Protein AF-A0A6A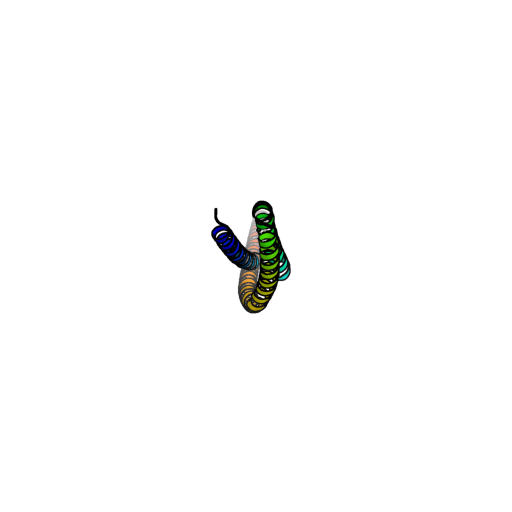8DJH6-F1 (afdb_monomer_lite)

pLDDT: mean 78.19, std 6.89, range [59.5, 88.38]

Organism: NCBI:txid930132

Structure (mmCIF, N/CA/C/O backbone):
data_AF-A0A6A8DJH6-F1
#
_entry.id   AF-A0A6A8DJH6-F1
#
loop_
_atom_site.group_PDB
_atom_site.id
_atom_site.type_symbol
_atom_site.label_atom_id
_atom_site.label_alt_id
_atom_site.label_comp_id
_atom_site.label_asym_id
_atom_site.label_entity_id
_atom_site.label_seq_id
_atom_site.pdbx_PDB_ins_code
_atom_site.Cartn_x
_atom_site.Cartn_y
_atom_site.Cartn_z
_atom_site.occupancy
_atom_site.B_iso_or_equiv
_atom_site.auth_seq_id
_atom_site.auth_comp_id
_atom_site.auth_asym_id
_atom_site.auth_atom_id
_atom_site.pdbx_PDB_model_num
ATOM 1 N N . MET A 1 1 ? 24.752 -2.997 -16.849 1.00 62.78 1 MET A N 1
ATOM 2 C CA . MET A 1 1 ? 23.532 -3.752 -16.497 1.00 62.78 1 MET A CA 1
ATOM 3 C C . MET A 1 1 ? 22.733 -3.896 -17.773 1.00 62.78 1 MET A C 1
ATOM 5 O O . MET A 1 1 ? 22.496 -2.869 -18.398 1.00 62.78 1 MET A O 1
ATOM 9 N N . SER A 1 2 ? 22.452 -5.117 -18.224 1.00 79.75 2 SER A N 1
ATOM 10 C CA . SER A 1 2 ? 21.720 -5.322 -19.476 1.00 79.75 2 SER A CA 1
ATOM 11 C C . SER A 1 2 ? 20.236 -4.976 -19.300 1.00 79.75 2 SER A C 1
ATOM 13 O O . SER A 1 2 ? 19.724 -4.982 -18.175 1.00 79.75 2 SER A O 1
ATOM 15 N N . ALA A 1 3 ? 19.563 -4.627 -20.398 1.00 75.25 3 ALA A N 1
ATOM 16 C CA . ALA A 1 3 ? 18.172 -4.180 -20.377 1.00 75.25 3 ALA A CA 1
ATOM 17 C C . ALA A 1 3 ? 17.227 -5.247 -19.795 1.00 75.25 3 ALA A C 1
ATOM 19 O O . ALA A 1 3 ? 16.283 -4.898 -19.088 1.00 75.25 3 ALA A O 1
ATOM 20 N N . GLU A 1 4 ? 17.517 -6.539 -19.998 1.00 80.38 4 GLU A N 1
ATOM 21 C CA . GLU A 1 4 ? 16.683 -7.623 -19.464 1.00 80.38 4 GLU A CA 1
ATOM 22 C C . GLU A 1 4 ? 16.682 -7.630 -17.931 1.00 80.38 4 GLU A C 1
ATOM 24 O O . GLU A 1 4 ? 15.636 -7.786 -17.302 1.00 80.38 4 GLU A O 1
ATOM 29 N N . VAL A 1 5 ? 17.845 -7.399 -17.312 1.00 83.19 5 VAL A N 1
ATOM 30 C CA . VAL A 1 5 ? 17.977 -7.403 -15.847 1.00 83.19 5 VAL A CA 1
ATOM 31 C C . VAL A 1 5 ? 17.204 -6.238 -15.229 1.00 83.19 5 VAL A C 1
ATOM 33 O O . VAL A 1 5 ? 16.580 -6.397 -14.181 1.00 83.19 5 VAL A O 1
ATOM 36 N N . ALA A 1 6 ? 17.197 -5.074 -15.879 1.00 78.69 6 ALA A N 1
ATOM 37 C CA . ALA A 1 6 ? 16.440 -3.926 -15.396 1.00 78.69 6 ALA A CA 1
ATOM 38 C C . ALA A 1 6 ? 14.925 -4.150 -15.467 1.00 78.69 6 ALA A C 1
ATOM 40 O O . ALA A 1 6 ? 14.225 -3.805 -14.516 1.00 78.69 6 ALA A O 1
ATOM 41 N N . ILE A 1 7 ? 14.427 -4.775 -16.541 1.00 78.44 7 ILE A N 1
ATOM 42 C CA . ILE A 1 7 ? 13.007 -5.138 -16.680 1.00 78.44 7 ILE A CA 1
ATOM 43 C C . ILE A 1 7 ? 12.591 -6.092 -15.556 1.00 78.44 7 ILE A C 1
ATOM 45 O O . ILE A 1 7 ? 11.569 -5.879 -14.906 1.00 78.44 7 ILE A O 1
ATOM 49 N N . VAL A 1 8 ? 13.398 -7.119 -15.278 1.00 85.62 8 VAL A N 1
ATOM 50 C CA . VAL A 1 8 ? 13.100 -8.087 -14.211 1.00 85.62 8 VAL A CA 1
ATOM 51 C C . VAL A 1 8 ? 13.037 -7.406 -12.843 1.00 85.62 8 VAL A C 1
ATOM 53 O O . VAL A 1 8 ? 12.099 -7.641 -12.082 1.00 85.62 8 VAL A O 1
ATOM 56 N N . ILE A 1 9 ? 13.993 -6.527 -12.533 1.00 83.19 9 ILE A N 1
ATOM 57 C CA . ILE A 1 9 ? 13.994 -5.783 -11.265 1.00 83.19 9 ILE A CA 1
ATOM 58 C C . ILE A 1 9 ? 12.792 -4.847 -11.172 1.00 83.19 9 ILE A C 1
ATOM 60 O O . ILE A 1 9 ? 12.174 -4.761 -10.113 1.00 83.19 9 ILE A O 1
ATOM 64 N N . PHE A 1 10 ? 12.430 -4.184 -12.270 1.00 78.81 10 PHE A N 1
ATOM 65 C CA . PHE A 1 10 ? 11.253 -3.324 -12.329 1.00 78.81 10 PHE A CA 1
ATOM 66 C C . PHE A 1 10 ? 9.967 -4.101 -12.017 1.00 78.81 10 PHE A C 1
ATOM 68 O O . PHE A 1 10 ? 9.181 -3.679 -11.169 1.00 78.81 10 PHE A O 1
ATOM 75 N N . ILE A 1 11 ? 9.789 -5.279 -12.620 1.00 78.75 11 ILE A N 1
ATOM 76 C CA . ILE A 1 11 ? 8.632 -6.148 -12.361 1.00 78.75 11 ILE A CA 1
ATOM 77 C C . ILE A 1 11 ? 8.609 -6.614 -10.902 1.00 78.75 11 ILE A C 1
ATOM 79 O O . ILE A 1 11 ? 7.571 -6.532 -10.245 1.00 78.75 11 ILE A O 1
ATOM 83 N N . LEU A 1 12 ? 9.747 -7.070 -10.368 1.00 83.69 12 LEU A N 1
ATOM 84 C CA . LEU A 1 12 ? 9.845 -7.505 -8.972 1.00 83.69 12 LEU A CA 1
ATOM 85 C C . LEU A 1 12 ? 9.507 -6.375 -7.998 1.00 83.69 12 LEU A C 1
ATOM 87 O O . LEU A 1 12 ? 8.797 -6.600 -7.019 1.00 83.69 12 LEU A O 1
ATOM 91 N N . PHE A 1 13 ? 9.973 -5.160 -8.281 1.00 81.06 13 PHE A N 1
ATOM 92 C CA . PHE A 1 13 ? 9.680 -3.990 -7.464 1.00 81.06 13 PHE A CA 1
ATOM 93 C C . PHE A 1 13 ? 8.186 -3.640 -7.483 1.00 81.06 13 PHE A C 1
ATOM 95 O O . PHE A 1 13 ? 7.610 -3.373 -6.431 1.00 81.06 13 PHE A O 1
ATOM 102 N N . MET A 1 14 ? 7.535 -3.724 -8.649 1.00 75.62 14 MET A N 1
ATOM 103 C CA . MET A 1 14 ? 6.089 -3.507 -8.787 1.00 75.62 14 MET A CA 1
ATOM 104 C C . MET A 1 14 ? 5.267 -4.544 -8.010 1.00 75.62 14 MET A C 1
ATOM 106 O O . MET A 1 14 ? 4.316 -4.189 -7.315 1.00 75.62 14 MET A O 1
ATOM 110 N N . ILE A 1 15 ? 5.656 -5.821 -8.072 1.00 79.94 15 ILE A N 1
ATOM 111 C CA . ILE A 1 15 ? 5.009 -6.885 -7.291 1.00 79.94 15 ILE A CA 1
ATOM 112 C C . ILE A 1 15 ? 5.196 -6.627 -5.790 1.00 79.94 15 ILE A C 1
ATOM 114 O O . ILE A 1 15 ? 4.246 -6.729 -5.016 1.00 79.94 15 ILE A O 1
ATOM 118 N N . PHE A 1 16 ? 6.408 -6.261 -5.369 1.00 80.31 16 PHE A N 1
ATOM 119 C CA . PHE A 1 16 ? 6.705 -5.989 -3.966 1.00 80.31 16 PHE A CA 1
ATOM 120 C C . PHE A 1 16 ? 5.914 -4.790 -3.426 1.00 80.31 16 PHE A C 1
ATOM 122 O O . PHE A 1 16 ? 5.366 -4.866 -2.327 1.00 80.31 16 PHE A O 1
ATOM 129 N N . ALA A 1 17 ? 5.786 -3.718 -4.213 1.00 75.06 17 ALA A N 1
ATOM 130 C CA . ALA A 1 17 ? 4.955 -2.562 -3.882 1.00 75.06 17 ALA A CA 1
ATOM 131 C C . ALA A 1 17 ? 3.494 -2.963 -3.622 1.00 75.06 17 ALA A C 1
ATOM 133 O O . ALA A 1 17 ? 2.918 -2.588 -2.599 1.00 75.06 17 ALA A O 1
ATOM 134 N N . PHE A 1 18 ? 2.919 -3.812 -4.479 1.00 74.31 18 PHE A N 1
ATOM 135 C CA . PHE A 1 18 ? 1.559 -4.316 -4.281 1.00 74.31 18 PHE A CA 1
ATOM 136 C C . PHE A 1 18 ? 1.402 -5.056 -2.945 1.00 74.31 18 PHE A C 1
ATOM 138 O O . PHE A 1 18 ? 0.477 -4.770 -2.182 1.00 74.31 18 PHE A O 1
ATOM 145 N N . PHE A 1 19 ? 2.328 -5.965 -2.617 1.00 78.25 19 PHE A N 1
ATOM 146 C CA . PHE A 1 19 ? 2.287 -6.689 -1.343 1.00 78.25 19 PHE A CA 1
ATOM 147 C C . PHE A 1 19 ? 2.409 -5.753 -0.139 1.00 78.25 19 PHE A C 1
ATOM 149 O O . PHE A 1 19 ? 1.648 -5.893 0.819 1.00 78.25 19 PHE A O 1
ATOM 156 N N . VAL A 1 20 ? 3.331 -4.788 -0.179 1.00 77.94 20 VAL A N 1
ATOM 157 C CA . VAL A 1 20 ? 3.515 -3.815 0.908 1.00 77.94 20 VAL A CA 1
ATOM 158 C C . VAL A 1 20 ? 2.252 -2.983 1.116 1.00 77.94 20 VAL A C 1
ATOM 160 O O . VAL A 1 20 ? 1.804 -2.838 2.255 1.00 77.94 20 VAL A O 1
ATOM 163 N N . SER A 1 21 ? 1.644 -2.488 0.036 1.00 74.62 21 SER A N 1
ATOM 164 C CA . SER A 1 21 ? 0.398 -1.724 0.109 1.00 74.62 21 SER A CA 1
ATOM 165 C C . SER A 1 21 ? -0.756 -2.563 0.672 1.00 74.62 21 SER A C 1
ATOM 167 O O . SER A 1 21 ? -1.458 -2.127 1.586 1.00 74.62 21 SER A O 1
ATOM 169 N N . TYR A 1 22 ? -0.893 -3.813 0.220 1.00 74.31 22 TYR A N 1
ATOM 170 C CA . TYR A 1 22 ? -1.918 -4.735 0.710 1.00 74.31 22 TYR A CA 1
ATOM 171 C C . TYR A 1 22 ? -1.781 -5.037 2.211 1.00 74.31 22 TYR A C 1
ATOM 173 O O . TYR A 1 22 ? -2.748 -4.911 2.967 1.00 74.31 22 TYR A O 1
ATOM 181 N N . PHE A 1 23 ? -0.577 -5.390 2.672 1.00 75.44 23 PHE A N 1
ATOM 182 C CA . PHE A 1 23 ? -0.333 -5.656 4.093 1.00 75.44 23 PHE A CA 1
ATOM 183 C C . PHE A 1 23 ? -0.516 -4.404 4.956 1.00 75.44 23 PHE A C 1
ATOM 185 O O . PHE A 1 23 ? -1.066 -4.495 6.055 1.00 75.44 23 PHE A O 1
ATOM 192 N N . SER A 1 24 ? -0.101 -3.236 4.460 1.00 72.62 24 SER A N 1
ATOM 193 C CA . SER A 1 24 ? -0.307 -1.959 5.147 1.00 72.62 24 SER A CA 1
ATOM 194 C C . SER A 1 24 ? -1.798 -1.655 5.327 1.00 72.62 24 SER A C 1
ATOM 196 O O . SER A 1 24 ? -2.226 -1.314 6.432 1.00 72.62 24 SER A O 1
ATOM 198 N N . ALA A 1 25 ? -2.607 -1.880 4.287 1.00 68.69 25 ALA A N 1
ATOM 199 C CA . ALA A 1 25 ? -4.054 -1.696 4.330 1.00 68.69 25 ALA A CA 1
ATOM 200 C C . ALA A 1 25 ? -4.724 -2.602 5.373 1.00 68.69 25 ALA A C 1
ATOM 202 O O . ALA A 1 25 ? -5.510 -2.129 6.196 1.00 68.69 25 ALA A O 1
ATOM 203 N N . LEU A 1 26 ? -4.379 -3.895 5.378 1.00 68.94 26 LEU A N 1
ATOM 204 C CA . LEU A 1 26 ? -4.902 -4.856 6.351 1.00 68.94 26 LEU A CA 1
ATOM 205 C C . LEU A 1 26 ? -4.539 -4.471 7.787 1.00 68.94 26 LEU A C 1
ATOM 207 O O . LEU A 1 26 ? -5.404 -4.475 8.663 1.00 68.94 26 LEU A O 1
ATOM 211 N N . TYR A 1 27 ? -3.279 -4.095 8.020 1.00 74.88 27 TYR A N 1
ATOM 212 C CA . TYR A 1 27 ? -2.816 -3.686 9.342 1.00 74.88 27 TYR A CA 1
ATOM 213 C C . TYR A 1 27 ? -3.552 -2.431 9.836 1.00 74.88 27 TYR A C 1
ATOM 215 O O . TYR A 1 27 ? -4.030 -2.396 10.968 1.00 74.88 27 TYR A O 1
ATOM 223 N N . MET A 1 28 ? -3.724 -1.411 8.987 1.00 68.06 28 MET A N 1
ATOM 224 C CA . MET A 1 28 ? -4.443 -0.189 9.370 1.00 68.06 28 MET A CA 1
ATOM 225 C C . MET A 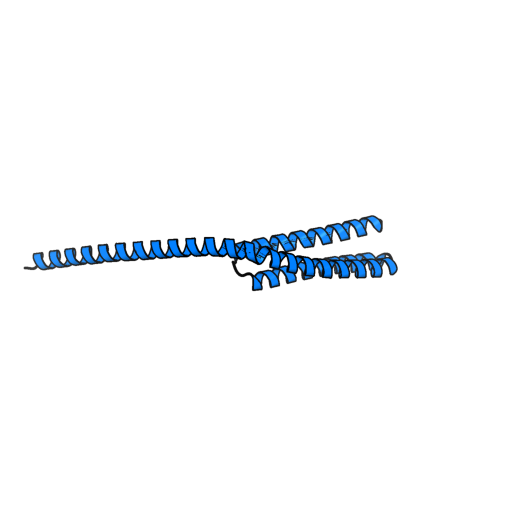1 28 ? -5.932 -0.438 9.637 1.00 68.06 28 MET A C 1
ATOM 227 O O . MET A 1 28 ? -6.500 0.176 10.544 1.00 68.06 28 MET A O 1
ATOM 231 N N . ILE A 1 29 ? -6.566 -1.346 8.888 1.00 67.56 29 ILE A N 1
ATOM 232 C CA . ILE A 1 29 ? -7.958 -1.753 9.118 1.00 67.56 29 ILE A CA 1
ATOM 233 C C . ILE A 1 29 ? -8.124 -2.430 10.478 1.00 67.56 29 ILE A C 1
ATOM 235 O O . ILE A 1 29 ? -9.085 -2.112 11.182 1.00 67.56 29 ILE A O 1
ATOM 239 N N . ASP A 1 30 ? -7.191 -3.301 10.862 1.00 68.38 30 ASP A N 1
ATOM 240 C CA . ASP A 1 30 ? -7.234 -3.993 12.153 1.00 68.38 30 ASP A CA 1
ATOM 241 C C . ASP A 1 30 ? -7.009 -3.028 13.330 1.00 68.38 30 ASP A C 1
ATOM 243 O O . ASP A 1 30 ? -7.711 -3.095 14.338 1.00 68.38 30 ASP A O 1
ATOM 247 N N . VAL A 1 31 ? -6.093 -2.060 13.181 1.00 69.12 31 VAL A N 1
ATOM 248 C CA . VAL A 1 31 ? -5.769 -1.102 14.253 1.00 69.12 31 VAL A CA 1
ATOM 249 C C . VAL A 1 31 ? -6.805 0.020 14.393 1.00 69.12 31 VAL A C 1
ATOM 251 O O . VAL A 1 31 ? -7.193 0.350 15.513 1.00 69.12 31 VAL A O 1
ATOM 254 N N . MET A 1 32 ? -7.249 0.642 13.293 1.00 70.12 32 MET A N 1
ATOM 255 C CA . MET A 1 32 ? -8.122 1.827 13.366 1.00 70.12 32 MET A CA 1
ATOM 256 C C . MET A 1 32 ? -9.617 1.503 13.310 1.00 70.12 32 MET A C 1
ATOM 258 O O . MET A 1 32 ? -10.427 2.330 13.726 1.00 70.12 32 MET A O 1
ATOM 262 N N . GLY A 1 33 ? -10.017 0.345 12.774 1.00 64.69 33 GLY A N 1
ATOM 263 C CA . GLY A 1 33 ? -11.432 -0.029 12.651 1.00 64.69 33 GLY A CA 1
ATOM 264 C C . GLY A 1 33 ? -12.263 0.879 11.727 1.00 64.69 33 GLY A C 1
ATOM 265 O O . GLY A 1 33 ? -13.490 0.804 11.731 1.00 64.69 33 GLY A O 1
ATOM 266 N N . LEU A 1 34 ? -11.635 1.742 10.922 1.00 67.94 34 LEU A N 1
ATOM 267 C CA . LEU A 1 34 ? -12.316 2.641 9.987 1.00 67.94 34 LEU A CA 1
ATOM 268 C C . LEU A 1 34 ? -12.025 2.220 8.545 1.00 67.94 34 LEU A C 1
ATOM 270 O 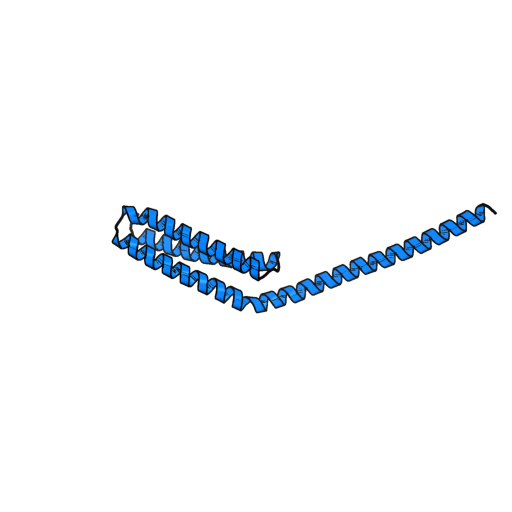O . LEU A 1 34 ? -10.960 2.488 8.007 1.00 67.94 34 LEU A O 1
ATOM 274 N N . PHE A 1 35 ? -12.985 1.550 7.908 1.00 68.12 35 PHE A N 1
ATOM 275 C CA . PHE A 1 35 ? -12.788 0.946 6.586 1.00 68.12 35 PHE A CA 1
ATOM 276 C C . PHE A 1 35 ? -12.544 1.984 5.474 1.00 68.12 35 PHE A C 1
ATOM 278 O O . PHE A 1 35 ? -11.565 1.875 4.749 1.00 68.12 35 PHE A O 1
ATOM 285 N N . GLU A 1 36 ? -13.388 3.013 5.359 1.00 69.81 36 GLU A N 1
ATOM 286 C CA . GLU A 1 36 ? -13.300 4.018 4.282 1.00 69.81 36 GLU A CA 1
ATOM 287 C C . GLU A 1 36 ? -11.999 4.839 4.265 1.00 69.81 36 GLU A C 1
ATOM 289 O O . GLU A 1 36 ? -11.338 4.856 3.225 1.00 69.81 36 GLU A O 1
ATOM 294 N N . PRO A 1 37 ? -11.572 5.490 5.368 1.00 75.62 37 PRO A N 1
ATOM 295 C CA . PRO A 1 37 ? -10.332 6.265 5.350 1.00 75.62 37 PRO A CA 1
ATOM 296 C C . PRO A 1 37 ? -9.100 5.375 5.156 1.00 75.62 37 PRO A C 1
ATOM 298 O O . PRO A 1 37 ? -8.131 5.806 4.541 1.00 75.62 37 PRO A O 1
ATOM 301 N N . ASN A 1 38 ? -9.144 4.116 5.599 1.00 73.75 38 ASN A N 1
ATOM 302 C CA . ASN A 1 38 ? -8.040 3.183 5.394 1.00 73.75 38 ASN A CA 1
ATOM 303 C C . ASN A 1 38 ? -7.943 2.684 3.949 1.00 73.75 38 ASN A C 1
ATOM 305 O O . ASN A 1 38 ? -6.833 2.528 3.449 1.00 73.75 38 ASN A O 1
ATOM 309 N N . VAL A 1 39 ? -9.072 2.484 3.258 1.00 75.38 39 VAL A N 1
ATOM 310 C CA . VAL A 1 39 ? -9.074 2.205 1.811 1.00 75.38 39 VAL A CA 1
ATOM 311 C C . VAL A 1 39 ? -8.454 3.382 1.061 1.00 75.38 39 VAL A C 1
ATOM 313 O O . VAL A 1 39 ? -7.581 3.171 0.229 1.00 75.38 39 VAL A O 1
ATOM 316 N N . PHE A 1 40 ? -8.826 4.617 1.411 1.00 78.62 40 PHE A N 1
ATOM 317 C CA . PHE A 1 40 ? -8.238 5.812 0.802 1.00 78.62 40 PHE A CA 1
ATOM 318 C C . PHE A 1 40 ? -6.717 5.881 1.005 1.00 78.62 40 PHE A C 1
ATOM 320 O O . PHE A 1 40 ? -5.976 6.100 0.048 1.00 78.62 40 PHE A O 1
ATOM 327 N N . VAL A 1 41 ? -6.232 5.639 2.227 1.00 80.19 41 VAL A N 1
ATOM 328 C CA . VAL A 1 41 ? -4.789 5.631 2.519 1.00 80.19 41 VAL A CA 1
ATOM 329 C C . VAL A 1 41 ? -4.068 4.502 1.776 1.00 80.19 41 VAL A C 1
ATOM 331 O O . VAL A 1 41 ? -3.008 4.742 1.205 1.00 80.19 41 VAL A O 1
ATOM 334 N N . ALA A 1 42 ? -4.641 3.299 1.722 1.00 78.50 42 ALA A N 1
ATOM 335 C CA . ALA A 1 42 ? -4.072 2.172 0.984 1.00 78.50 42 ALA A CA 1
ATOM 336 C C . ALA A 1 42 ? -3.936 2.469 -0.517 1.00 78.50 42 ALA A C 1
ATOM 338 O O . ALA A 1 42 ? -2.883 2.233 -1.112 1.00 78.50 42 ALA A O 1
ATOM 339 N N . THR A 1 43 ? -4.972 3.058 -1.116 1.00 82.19 43 THR A N 1
ATOM 340 C CA . THR A 1 43 ? -4.944 3.508 -2.510 1.00 82.19 43 THR A CA 1
ATOM 341 C C . THR A 1 43 ? -3.862 4.567 -2.728 1.00 82.19 43 THR A C 1
ATOM 343 O O . THR A 1 43 ? -3.088 4.459 -3.676 1.00 82.19 43 THR A O 1
ATOM 346 N N . MET A 1 44 ? -3.732 5.543 -1.822 1.00 84.44 44 MET A N 1
ATOM 347 C CA . MET A 1 44 ? -2.677 6.564 -1.892 1.00 84.44 44 MET A CA 1
ATOM 348 C C . MET A 1 44 ? -1.268 5.973 -1.782 1.00 84.44 44 MET A C 1
ATOM 350 O O . MET A 1 44 ? -0.382 6.383 -2.528 1.00 84.44 44 MET A O 1
ATOM 354 N N . ILE A 1 45 ? -1.050 4.990 -0.903 1.00 82.94 45 ILE A N 1
ATOM 355 C CA . ILE A 1 45 ? 0.241 4.296 -0.782 1.00 82.94 45 ILE A CA 1
ATOM 356 C C . ILE A 1 45 ? 0.554 3.524 -2.069 1.00 82.94 45 ILE A C 1
ATOM 358 O O . ILE A 1 45 ? 1.671 3.623 -2.577 1.00 82.94 45 ILE A O 1
ATOM 362 N N . ASN A 1 46 ? -0.429 2.808 -2.626 1.00 82.81 46 ASN A N 1
ATOM 363 C CA . ASN A 1 46 ? -0.264 2.066 -3.876 1.00 82.81 46 ASN A CA 1
ATOM 364 C C . ASN A 1 46 ? 0.084 2.996 -5.048 1.00 82.81 46 ASN A C 1
ATOM 366 O O . ASN A 1 46 ? 1.026 2.732 -5.792 1.00 82.81 46 ASN A O 1
ATOM 370 N N . LEU A 1 47 ? -0.635 4.116 -5.175 1.00 84.75 47 LEU A N 1
ATOM 371 C CA . LEU A 1 47 ? -0.381 5.132 -6.196 1.00 84.75 47 LEU A CA 1
ATOM 372 C C . LEU A 1 47 ? 0.998 5.765 -6.034 1.00 84.75 47 LEU A C 1
ATOM 374 O O . LEU A 1 47 ? 1.729 5.906 -7.013 1.00 84.75 47 LEU A O 1
ATOM 378 N N . LEU A 1 48 ? 1.385 6.118 -4.807 1.00 85.75 48 LEU A N 1
ATOM 379 C CA . LEU A 1 48 ? 2.691 6.709 -4.532 1.00 85.75 48 LEU A CA 1
ATOM 380 C C . LEU A 1 48 ? 3.825 5.742 -4.890 1.00 85.75 48 LEU A C 1
ATOM 382 O O . LEU A 1 48 ? 4.795 6.145 -5.530 1.00 85.75 48 LEU A O 1
ATOM 386 N N . GLN A 1 49 ? 3.709 4.464 -4.522 1.00 82.25 49 GLN A N 1
ATOM 387 C CA . GLN A 1 49 ? 4.714 3.455 -4.864 1.00 82.25 49 GLN A CA 1
ATOM 388 C C . GLN A 1 49 ? 4.751 3.153 -6.366 1.00 82.25 49 GLN A C 1
ATOM 390 O O . GLN A 1 49 ? 5.830 3.096 -6.951 1.00 82.25 49 GLN A O 1
ATOM 395 N N . GLY A 1 50 ? 3.590 3.013 -7.009 1.00 83.06 50 GLY A N 1
ATOM 396 C CA . GLY A 1 50 ? 3.504 2.773 -8.448 1.00 83.06 50 GLY A CA 1
ATOM 397 C C . GLY A 1 50 ? 4.085 3.931 -9.262 1.00 83.06 50 GLY A C 1
ATOM 398 O O . GLY A 1 50 ? 4.886 3.720 -10.169 1.00 83.06 50 GLY A O 1
ATOM 399 N N . THR A 1 51 ? 3.756 5.172 -8.899 1.00 85.44 51 THR A N 1
ATOM 400 C CA . THR A 1 51 ? 4.295 6.366 -9.572 1.00 85.44 51 THR A CA 1
ATOM 401 C C . THR A 1 51 ? 5.795 6.531 -9.349 1.00 85.44 51 THR A C 1
ATOM 403 O O . THR A 1 51 ? 6.510 6.854 -10.295 1.00 85.44 51 THR A O 1
ATOM 406 N N . SER A 1 52 ? 6.309 6.251 -8.147 1.00 85.44 52 SER A N 1
ATOM 407 C CA . SER A 1 52 ? 7.756 6.295 -7.894 1.00 85.44 52 SER A CA 1
ATOM 408 C C . SER A 1 52 ? 8.519 5.182 -8.623 1.00 85.44 52 SER A C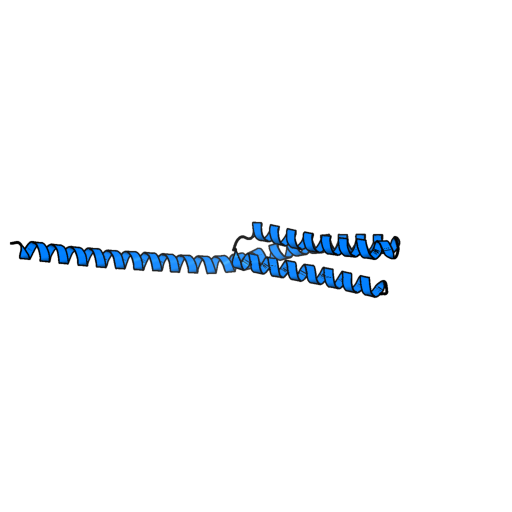 1
ATOM 410 O O . SER A 1 52 ? 9.600 5.446 -9.147 1.00 85.44 52 SER A O 1
ATOM 412 N N . ALA A 1 53 ? 7.945 3.985 -8.771 1.00 83.00 53 ALA A N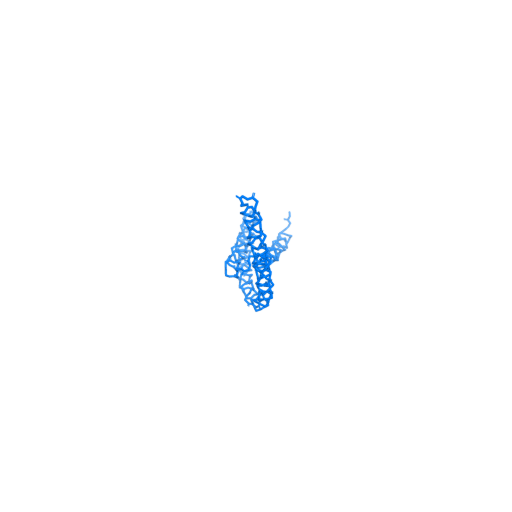 1
ATOM 413 C CA . ALA A 1 53 ? 8.515 2.926 -9.608 1.00 83.00 53 ALA A CA 1
ATOM 414 C C . ALA A 1 53 ? 8.592 3.340 -11.089 1.00 83.00 53 ALA A C 1
ATOM 416 O O . ALA A 1 53 ? 9.643 3.200 -11.717 1.00 83.00 53 ALA A O 1
ATOM 417 N N . ILE A 1 54 ? 7.511 3.914 -11.633 1.00 86.00 54 ILE A N 1
ATOM 418 C CA . ILE A 1 54 ? 7.477 4.446 -13.004 1.00 86.00 54 ILE A CA 1
ATOM 419 C C . ILE A 1 54 ? 8.499 5.579 -13.172 1.00 86.00 54 ILE A C 1
ATOM 421 O O . ILE A 1 54 ? 9.192 5.639 -14.183 1.00 86.00 54 ILE A O 1
ATOM 425 N N . PHE A 1 55 ? 8.648 6.450 -12.173 1.00 85.94 55 PHE A N 1
ATOM 426 C CA . PHE A 1 55 ? 9.619 7.542 -12.211 1.00 85.94 55 PHE A CA 1
ATOM 427 C C . PHE A 1 55 ? 11.072 7.040 -12.212 1.00 85.94 55 PHE A C 1
ATOM 429 O O . PHE A 1 55 ? 11.905 7.538 -12.968 1.00 85.94 55 PHE A O 1
ATOM 436 N N . ILE A 1 56 ? 11.387 6.010 -11.423 1.00 85.62 56 ILE A N 1
ATOM 437 C CA . ILE A 1 56 ? 12.709 5.365 -11.446 1.00 85.62 56 ILE A CA 1
ATOM 438 C C . ILE A 1 56 ? 12.964 4.720 -12.815 1.00 85.62 56 ILE A C 1
ATOM 440 O O . ILE A 1 56 ? 14.051 4.874 -13.377 1.00 85.62 56 ILE A O 1
ATOM 444 N N . TRP A 1 57 ? 11.958 4.049 -13.385 1.00 83.25 57 TRP A N 1
ATOM 445 C CA . TRP A 1 57 ? 12.044 3.473 -14.727 1.00 83.25 57 TRP A CA 1
ATOM 446 C C . TRP A 1 57 ? 12.275 4.536 -15.807 1.00 83.25 57 TRP A C 1
ATOM 448 O O . TRP A 1 57 ? 13.113 4.354 -16.693 1.00 83.25 57 TRP A O 1
ATOM 458 N N . PHE A 1 58 ? 11.579 5.670 -15.712 1.00 85.38 58 PHE A N 1
ATOM 459 C CA . PHE A 1 58 ? 11.741 6.823 -16.596 1.00 85.38 58 PHE A CA 1
ATOM 460 C C . PHE A 1 58 ? 13.199 7.309 -16.605 1.00 85.38 58 PHE A C 1
ATOM 462 O O . PHE A 1 58 ? 13.806 7.451 -17.666 1.00 85.38 58 PHE A O 1
ATOM 469 N N . LEU A 1 59 ? 13.799 7.495 -15.422 1.00 85.31 59 LEU A N 1
ATOM 470 C CA . LEU A 1 59 ? 15.191 7.947 -15.286 1.00 85.31 59 LEU A CA 1
ATOM 471 C C . LEU A 1 59 ? 16.214 6.942 -15.836 1.00 85.31 59 LEU A C 1
ATOM 473 O O . LEU A 1 59 ? 17.300 7.339 -16.266 1.00 85.31 59 LEU A O 1
ATOM 477 N N . TYR A 1 60 ? 15.891 5.650 -15.800 1.00 82.94 60 TYR A N 1
ATOM 478 C CA . TYR A 1 60 ? 16.748 4.588 -16.318 1.00 82.94 60 TYR A CA 1
ATOM 479 C C . TYR A 1 60 ? 16.657 4.468 -17.846 1.00 82.94 60 TYR A C 1
ATOM 481 O O . TYR A 1 60 ? 17.676 4.462 -18.537 1.00 82.94 60 TYR A O 1
ATOM 489 N N . SER A 1 61 ? 15.438 4.407 -18.378 1.00 83.75 61 SER A N 1
ATOM 490 C CA . SER A 1 61 ? 15.175 4.129 -19.795 1.00 83.75 61 SER A CA 1
ATOM 491 C C . SER A 1 61 ? 15.557 5.283 -20.726 1.00 83.75 61 SER A C 1
ATOM 493 O O . SER A 1 61 ? 16.029 5.016 -21.832 1.00 83.75 61 SER A O 1
ATOM 495 N N . ILE A 1 62 ? 15.493 6.540 -20.258 1.00 83.81 62 ILE A N 1
ATOM 496 C CA . ILE A 1 62 ? 15.906 7.725 -21.037 1.00 83.81 62 ILE A CA 1
ATOM 497 C C . ILE A 1 62 ? 17.371 7.663 -21.504 1.00 83.81 62 ILE A C 1
ATOM 499 O O . ILE A 1 62 ? 17.740 8.296 -22.486 1.00 83.81 62 ILE A O 1
ATOM 503 N N . LYS A 1 63 ? 18.219 6.895 -20.805 1.00 79.44 63 LYS A N 1
ATOM 504 C CA . LYS A 1 63 ? 19.647 6.743 -21.123 1.00 79.44 63 LYS A CA 1
ATOM 505 C C . LYS A 1 63 ? 19.952 5.570 -22.055 1.00 79.44 63 LYS A C 1
ATOM 507 O O . LYS A 1 63 ? 21.109 5.407 -22.432 1.00 79.44 63 LYS A O 1
ATOM 512 N N . ILE A 1 64 ? 18.965 4.729 -22.367 1.00 82.94 64 ILE A N 1
ATOM 513 C CA . ILE A 1 64 ? 19.176 3.469 -23.093 1.00 82.94 64 ILE A CA 1
ATOM 514 C C . ILE A 1 64 ? 18.558 3.533 -24.481 1.00 82.94 64 ILE A C 1
ATOM 516 O O . ILE A 1 64 ? 19.277 3.408 -25.467 1.00 82.94 64 ILE A O 1
ATOM 520 N N . SER A 1 65 ? 17.238 3.700 -24.570 1.00 83.75 65 SER A N 1
ATOM 521 C CA . SER A 1 65 ? 16.552 3.867 -25.853 1.00 83.75 65 SER A CA 1
ATOM 522 C C . SER A 1 65 ? 15.125 4.369 -25.662 1.00 83.75 65 SER A C 1
ATOM 524 O O . SER A 1 65 ? 14.469 4.056 -24.666 1.00 83.75 65 SER A O 1
ATOM 526 N N . GLU A 1 66 ? 14.630 5.098 -26.659 1.00 83.06 66 GLU A N 1
ATOM 527 C CA . GLU A 1 66 ? 13.259 5.617 -26.690 1.00 83.06 66 GLU A CA 1
ATOM 528 C C . GLU A 1 66 ? 12.213 4.494 -26.747 1.00 83.06 66 GLU A C 1
ATOM 530 O O . GLU A 1 66 ? 11.158 4.595 -26.130 1.00 83.06 66 GLU A O 1
ATOM 535 N N . THR A 1 67 ? 12.505 3.379 -27.421 1.00 83.38 67 THR A N 1
ATOM 536 C CA . THR A 1 67 ? 11.568 2.248 -27.512 1.00 83.38 67 THR A CA 1
ATOM 537 C C . THR A 1 67 ? 11.358 1.581 -26.150 1.00 83.38 67 THR A C 1
ATOM 539 O O . THR A 1 67 ? 10.218 1.392 -25.730 1.00 83.38 67 THR A O 1
ATOM 542 N N . LEU A 1 68 ? 12.439 1.319 -25.398 1.00 79.62 68 LEU A N 1
ATOM 543 C CA . LEU A 1 68 ? 12.348 0.753 -24.040 1.00 79.62 68 LEU A CA 1
ATOM 544 C C . LEU A 1 68 ? 11.606 1.681 -23.070 1.00 79.62 68 LEU A C 1
ATOM 546 O O . LEU A 1 68 ? 10.985 1.229 -22.104 1.00 79.62 68 LEU A O 1
ATOM 550 N N . PHE A 1 69 ? 11.720 2.986 -23.306 1.00 84.00 69 PHE A N 1
ATOM 551 C CA . PHE A 1 69 ? 11.035 4.004 -22.534 1.00 84.00 69 PHE A CA 1
ATOM 552 C C . PHE A 1 69 ? 9.516 3.893 -22.702 1.00 84.00 69 PHE A C 1
ATOM 554 O O . PHE A 1 69 ? 8.810 3.755 -21.702 1.00 84.00 69 PHE A O 1
ATOM 561 N N . PHE A 1 70 ? 9.018 3.885 -23.943 1.00 85.81 70 PHE A N 1
ATOM 562 C CA . PHE A 1 70 ? 7.580 3.795 -24.209 1.00 85.81 70 PHE A CA 1
ATOM 563 C C . PHE A 1 70 ? 6.984 2.459 -23.760 1.00 85.81 70 PHE A C 1
ATOM 565 O O . PHE A 1 70 ? 5.938 2.457 -23.108 1.00 85.81 70 PHE A O 1
ATOM 572 N N . ASP A 1 71 ? 7.666 1.345 -24.036 1.00 84.25 71 ASP A N 1
ATOM 573 C CA . ASP A 1 71 ? 7.179 0.015 -23.658 1.00 84.25 71 ASP A CA 1
ATOM 574 C C . ASP A 1 71 ? 7.072 -0.136 -22.140 1.00 84.25 71 ASP A C 1
ATOM 576 O O . ASP A 1 71 ? 6.037 -0.558 -21.618 1.00 84.25 71 ASP A O 1
ATOM 580 N N . GLY A 1 72 ? 8.110 0.262 -21.400 1.00 81.12 72 GLY A N 1
ATOM 581 C CA . GLY A 1 72 ? 8.075 0.167 -19.944 1.00 81.12 72 GLY A CA 1
ATOM 582 C C . GLY A 1 72 ? 7.130 1.181 -19.292 1.00 81.12 72 GLY A C 1
ATOM 583 O O . GLY A 1 72 ? 6.536 0.869 -18.260 1.00 81.12 72 GLY A O 1
ATOM 584 N N . LEU A 1 73 ? 6.907 2.349 -19.908 1.00 86.25 73 LEU A N 1
ATOM 585 C CA . LEU A 1 73 ? 5.897 3.306 -19.450 1.00 86.25 73 LEU A CA 1
ATOM 586 C C . LEU A 1 73 ? 4.483 2.730 -19.608 1.00 86.25 73 LEU A C 1
ATOM 588 O O . LEU A 1 73 ? 3.710 2.741 -18.651 1.00 86.25 73 LEU A O 1
ATOM 592 N N . LEU A 1 74 ? 4.157 2.189 -20.786 1.00 87.12 74 LEU A N 1
ATOM 593 C CA . LEU A 1 74 ? 2.855 1.580 -21.061 1.00 87.12 74 LEU A CA 1
ATOM 594 C C . LEU A 1 74 ? 2.602 0.375 -20.147 1.00 87.12 74 LEU A C 1
ATOM 596 O O . LEU A 1 74 ? 1.517 0.235 -19.575 1.00 87.12 74 LEU A O 1
ATOM 600 N N . PHE A 1 75 ? 3.618 -0.469 -19.965 1.00 84.31 75 PHE A N 1
ATOM 601 C CA . PHE A 1 75 ? 3.546 -1.632 -19.090 1.00 84.31 75 PHE A CA 1
ATOM 602 C C . PHE A 1 75 ? 3.383 -1.231 -17.618 1.00 84.31 75 PHE A C 1
ATOM 604 O O . PHE A 1 75 ? 2.511 -1.758 -16.925 1.00 84.31 75 PHE A O 1
ATOM 611 N N . GLY A 1 76 ? 4.158 -0.248 -17.151 1.00 83.50 76 GLY A N 1
ATOM 612 C CA . GLY A 1 76 ? 4.066 0.290 -15.795 1.00 83.50 76 GLY A CA 1
ATOM 613 C C . GLY A 1 76 ? 2.705 0.915 -15.496 1.00 83.50 76 GLY A C 1
ATOM 614 O O . GLY A 1 76 ? 2.125 0.642 -14.447 1.00 83.50 76 GLY A O 1
ATOM 615 N N . LEU A 1 77 ? 2.156 1.691 -16.436 1.00 86.31 77 LEU A N 1
ATOM 616 C CA . LEU A 1 77 ? 0.839 2.317 -16.296 1.00 86.31 77 LEU A CA 1
ATOM 617 C C . LEU A 1 77 ? -0.279 1.268 -16.247 1.00 86.31 77 LEU A C 1
ATOM 619 O O . LEU A 1 77 ? -1.173 1.347 -15.407 1.00 86.31 77 LEU A O 1
ATOM 623 N N . THR A 1 78 ? -0.198 0.252 -17.110 1.00 86.56 78 THR A N 1
ATOM 624 C CA . THR A 1 78 ? -1.166 -0.853 -17.139 1.00 86.56 78 THR A CA 1
ATOM 625 C C . THR A 1 78 ? -1.136 -1.626 -15.822 1.00 86.56 78 THR A C 1
ATOM 627 O O . THR A 1 78 ? -2.183 -1.857 -15.220 1.00 86.56 78 THR A O 1
ATOM 630 N N . LEU A 1 79 ? 0.056 -1.963 -15.320 1.00 83.38 79 LEU A N 1
ATOM 631 C CA . LEU A 1 79 ? 0.222 -2.619 -14.021 1.00 83.38 79 LEU A CA 1
ATOM 632 C C . LEU A 1 79 ? -0.305 -1.773 -12.865 1.00 83.38 79 LEU A C 1
ATOM 634 O O . LEU A 1 79 ? -0.907 -2.328 -11.951 1.00 83.38 79 LEU A O 1
ATOM 638 N N . LEU A 1 80 ? -0.102 -0.456 -12.899 1.00 85.06 80 LEU A N 1
ATOM 639 C CA . LEU A 1 80 ? -0.607 0.448 -11.870 1.00 85.06 80 LEU A CA 1
ATOM 640 C C . LEU A 1 80 ? -2.139 0.408 -11.818 1.00 85.06 80 LEU A C 1
ATOM 642 O O . LEU A 1 80 ? -2.705 0.202 -10.748 1.00 85.06 80 LEU A O 1
ATOM 646 N N . ILE A 1 81 ? -2.803 0.515 -12.973 1.00 86.44 81 ILE A N 1
ATOM 647 C CA . ILE A 1 81 ? -4.269 0.463 -13.068 1.00 86.44 81 ILE A CA 1
ATOM 648 C C . ILE A 1 81 ? -4.795 -0.895 -12.588 1.00 86.44 81 ILE A C 1
ATOM 650 O O . ILE A 1 81 ? -5.712 -0.957 -11.769 1.00 86.44 81 ILE A O 1
ATOM 654 N N . VAL A 1 82 ? -4.200 -1.994 -13.061 1.00 88.38 82 VAL A N 1
ATOM 655 C CA . VAL A 1 82 ? -4.591 -3.356 -12.660 1.00 88.38 82 VAL A CA 1
ATOM 656 C C . VAL A 1 82 ? -4.381 -3.571 -11.160 1.00 88.38 82 VAL A C 1
ATOM 658 O O . VAL A 1 82 ? -5.239 -4.160 -10.500 1.00 88.38 82 VAL A O 1
ATOM 661 N N . SER A 1 83 ? -3.271 -3.073 -10.613 1.00 82.25 83 SER A N 1
ATOM 662 C CA . SER A 1 83 ? -2.940 -3.122 -9.188 1.00 82.25 83 SER A CA 1
ATOM 663 C C . SER A 1 83 ? -3.975 -2.373 -8.352 1.00 82.25 83 SER A C 1
ATOM 665 O O . SER A 1 83 ? -4.498 -2.919 -7.384 1.00 82.25 83 SER A O 1
ATOM 667 N N . GLU A 1 84 ? -4.339 -1.158 -8.755 1.00 82.56 84 GLU A N 1
ATOM 668 C CA . GLU A 1 84 ? -5.301 -0.331 -8.030 1.00 82.56 84 GLU A CA 1
ATOM 669 C C . GLU A 1 84 ? -6.713 -0.927 -8.051 1.00 82.56 84 GLU A C 1
ATOM 671 O O . GLU A 1 84 ? -7.347 -1.045 -7.001 1.00 82.56 84 GLU A O 1
ATOM 676 N N . ILE A 1 85 ? -7.169 -1.413 -9.211 1.00 87.69 85 ILE A N 1
ATOM 677 C CA . ILE A 1 85 ? -8.445 -2.135 -9.327 1.00 87.69 85 ILE A CA 1
ATOM 678 C C . ILE A 1 85 ? -8.428 -3.386 -8.441 1.00 87.69 85 ILE A C 1
ATOM 680 O O . ILE A 1 85 ? -9.375 -3.624 -7.691 1.00 87.69 85 ILE A O 1
ATOM 684 N N . SER A 1 86 ? -7.347 -4.168 -8.489 1.00 83.38 86 SER A N 1
ATOM 685 C CA . SER A 1 86 ? -7.212 -5.393 -7.691 1.00 83.38 86 SER A CA 1
ATOM 686 C C . SER A 1 86 ? -7.224 -5.101 -6.191 1.00 83.38 86 SER A C 1
ATOM 688 O O . SER A 1 86 ? -7.887 -5.816 -5.442 1.00 83.38 86 SER A O 1
ATOM 690 N N . LEU A 1 87 ? -6.546 -4.035 -5.752 1.00 81.25 87 LEU A N 1
ATOM 691 C CA . LEU A 1 87 ? -6.504 -3.604 -4.355 1.00 81.25 87 LEU A CA 1
ATOM 692 C C . LEU A 1 87 ? -7.904 -3.230 -3.857 1.00 81.25 87 LEU A C 1
ATOM 694 O O . LEU A 1 87 ? -8.329 -3.696 -2.800 1.00 81.25 87 LEU A O 1
ATOM 698 N N . ILE A 1 88 ? -8.641 -2.435 -4.639 1.00 82.12 88 ILE A N 1
ATOM 699 C CA . ILE A 1 88 ? -10.014 -2.034 -4.316 1.00 82.12 88 ILE A CA 1
ATOM 700 C C . ILE A 1 88 ? -10.909 -3.274 -4.230 1.00 82.12 88 ILE A C 1
ATOM 702 O O . ILE A 1 88 ? -11.605 -3.455 -3.232 1.00 82.12 88 ILE A O 1
ATOM 706 N N . VAL A 1 89 ? -10.866 -4.162 -5.226 1.00 83.31 89 VAL A N 1
ATOM 707 C CA . VAL A 1 89 ? -11.676 -5.391 -5.239 1.00 83.31 89 VAL A CA 1
ATOM 708 C C . VAL A 1 89 ? -11.365 -6.280 -4.032 1.00 83.31 89 VAL A C 1
ATOM 710 O O . VAL A 1 89 ? -12.300 -6.737 -3.373 1.00 83.31 89 VAL A O 1
ATOM 713 N N . LEU A 1 90 ? -10.086 -6.486 -3.691 1.00 79.75 90 LEU A N 1
ATOM 714 C CA . 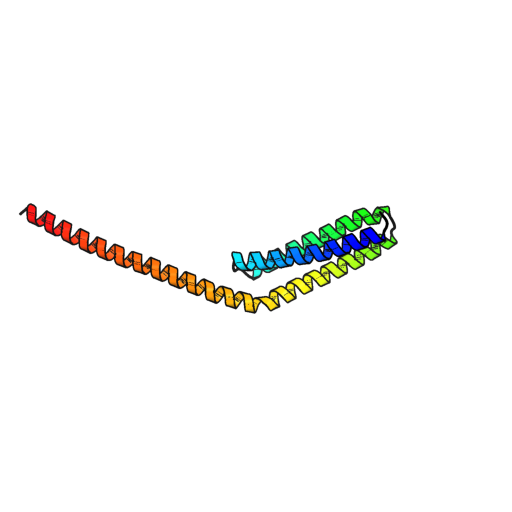LEU A 1 90 ? -9.703 -7.271 -2.512 1.00 79.75 90 LEU A CA 1
ATOM 715 C C . LEU A 1 90 ? -10.206 -6.636 -1.214 1.00 79.75 90 LEU A C 1
ATOM 717 O O . LEU A 1 90 ? -10.786 -7.328 -0.379 1.00 79.75 90 LEU A O 1
ATOM 721 N N . LEU A 1 91 ? -10.026 -5.323 -1.056 1.00 75.25 91 LEU A N 1
ATOM 722 C CA . LEU A 1 91 ? -10.497 -4.590 0.119 1.00 75.25 91 LEU A CA 1
ATOM 723 C C . LEU A 1 91 ? -12.015 -4.713 0.279 1.00 75.25 91 LEU A C 1
ATOM 725 O O . LEU A 1 91 ? -12.508 -4.951 1.383 1.00 75.25 91 LEU A O 1
ATOM 729 N N . PHE A 1 92 ? -12.768 -4.603 -0.817 1.00 77.12 92 PHE A N 1
ATOM 730 C CA . PHE A 1 92 ? -14.218 -4.787 -0.804 1.00 77.12 92 PHE A CA 1
ATOM 731 C C . PHE A 1 92 ? -14.635 -6.231 -0.510 1.00 77.12 92 PHE A C 1
ATOM 733 O O . PHE A 1 92 ? -15.596 -6.427 0.235 1.00 77.12 92 PHE A O 1
ATOM 740 N N . ALA A 1 93 ? -13.916 -7.230 -1.027 1.00 76.56 93 ALA A N 1
ATOM 741 C CA . ALA A 1 93 ? -14.179 -8.639 -0.737 1.00 76.56 93 ALA A CA 1
ATOM 742 C C . ALA A 1 93 ? -13.932 -8.980 0.744 1.00 76.56 93 ALA A C 1
ATOM 744 O O . ALA A 1 93 ? -14.727 -9.687 1.367 1.00 76.56 93 ALA A O 1
ATOM 745 N N . ASP A 1 94 ? -12.880 -8.424 1.350 1.00 72.19 94 ASP A N 1
ATOM 746 C CA . ASP A 1 94 ? -12.569 -8.645 2.766 1.00 72.19 94 ASP A CA 1
ATOM 747 C C . ASP A 1 94 ? -13.379 -7.759 3.725 1.00 72.19 94 ASP A C 1
ATOM 749 O O . ASP A 1 94 ? -13.403 -8.014 4.934 1.00 72.19 94 ASP A O 1
ATOM 753 N N . ARG A 1 95 ? -14.142 -6.782 3.214 1.00 67.62 95 ARG A N 1
ATOM 754 C CA . ARG A 1 95 ? -15.036 -5.923 4.010 1.00 67.62 95 ARG A CA 1
ATOM 755 C C . ARG A 1 95 ? -15.980 -6.722 4.907 1.00 67.62 95 ARG A C 1
ATOM 757 O O . ARG A 1 95 ? -16.243 -6.316 6.041 1.00 67.62 95 ARG A O 1
ATOM 764 N N . GLU A 1 96 ? -16.515 -7.839 4.417 1.00 66.94 96 GLU A N 1
ATOM 765 C CA . GLU A 1 96 ? -17.440 -8.668 5.198 1.00 66.94 96 GLU A CA 1
ATOM 766 C C . GLU A 1 96 ? -16.740 -9.410 6.336 1.00 66.94 96 GLU A C 1
ATOM 768 O O . GLU A 1 96 ? -17.252 -9.440 7.459 1.00 66.94 96 GLU A O 1
ATOM 773 N N . LYS A 1 97 ? -15.527 -9.921 6.089 1.00 66.62 97 LYS A N 1
ATOM 774 C CA . LYS A 1 97 ? -14.709 -10.545 7.136 1.00 66.62 97 LYS A CA 1
ATOM 775 C C . LYS A 1 97 ? -14.342 -9.522 8.207 1.00 66.62 97 LYS A C 1
ATOM 777 O O . LYS A 1 97 ? -14.577 -9.765 9.390 1.00 66.62 97 LYS A O 1
ATOM 782 N N . VAL A 1 98 ? -13.868 -8.345 7.797 1.00 62.12 98 VAL A N 1
ATOM 783 C CA . VAL A 1 98 ? -13.489 -7.232 8.685 1.00 62.12 98 VAL A CA 1
ATOM 784 C C . VAL A 1 98 ? -14.664 -6.774 9.558 1.00 62.12 98 VAL A C 1
ATOM 786 O O . VAL A 1 98 ? -14.508 -6.584 10.767 1.00 62.12 98 VAL A O 1
ATOM 789 N N . LYS A 1 99 ? -15.876 -6.663 8.994 1.00 62.38 99 LYS A N 1
ATOM 790 C CA . LYS A 1 99 ? -17.091 -6.351 9.769 1.00 62.38 99 LYS A CA 1
ATOM 791 C C . LYS A 1 99 ? -17.376 -7.389 10.857 1.00 62.38 99 LYS A C 1
ATOM 793 O O . LYS A 1 99 ? -17.805 -7.016 11.952 1.00 62.38 99 LYS A O 1
ATOM 798 N N . GLY A 1 100 ? -17.131 -8.670 10.578 1.00 64.56 100 GLY A N 1
ATOM 799 C CA . GLY A 1 100 ? -17.262 -9.753 11.555 1.00 64.56 100 GLY A CA 1
ATOM 800 C C . GLY A 1 100 ? -16.316 -9.589 12.749 1.00 64.56 100 GLY A C 1
ATOM 801 O O . GLY A 1 100 ? -16.751 -9.676 13.902 1.00 64.56 100 GLY A O 1
ATOM 802 N N . TYR A 1 101 ? -15.044 -9.272 12.487 1.00 63.41 101 TYR A N 1
ATOM 803 C CA . TYR A 1 101 ? -14.048 -9.020 13.535 1.00 63.41 101 TYR A CA 1
ATOM 804 C C . TYR A 1 101 ? -14.396 -7.794 14.386 1.00 63.41 101 TYR A C 1
ATOM 806 O O . TYR A 1 101 ? -14.387 -7.882 15.619 1.00 63.41 101 TYR A O 1
ATOM 814 N N . MET A 1 102 ? -14.813 -6.690 13.759 1.00 59.50 102 MET A N 1
ATOM 815 C CA . MET A 1 102 ? -15.224 -5.482 14.482 1.00 59.50 102 MET A CA 1
ATOM 816 C C . MET A 1 102 ? -16.429 -5.708 15.398 1.00 59.50 102 MET A C 1
ATOM 818 O O . MET A 1 102 ? -16.445 -5.220 16.529 1.00 59.50 102 MET A O 1
ATOM 822 N N . LYS A 1 103 ? -17.430 -6.485 14.962 1.00 60.94 103 LYS A N 1
ATOM 823 C CA . LYS A 1 103 ? -18.606 -6.797 15.793 1.00 60.94 103 LYS A CA 1
ATOM 824 C C . LYS A 1 103 ? -18.210 -7.532 17.078 1.00 60.94 103 LYS A C 1
ATOM 826 O O . LYS A 1 103 ? -18.712 -7.219 18.157 1.00 60.94 103 LYS A O 1
ATOM 831 N N . LYS A 1 104 ? -17.271 -8.478 16.970 1.00 68.75 104 LYS A N 1
ATOM 832 C CA . LYS A 1 104 ? -16.750 -9.260 18.101 1.00 68.75 104 LYS A CA 1
ATOM 833 C C . LYS A 1 104 ? -15.947 -8.396 19.078 1.00 68.75 104 LYS A C 1
ATOM 835 O O . LYS A 1 104 ? -16.094 -8.544 20.292 1.00 68.75 104 LYS A O 1
ATOM 840 N N . TRP A 1 105 ? -15.125 -7.486 18.563 1.00 63.75 105 TRP A N 1
ATOM 841 C CA . TRP A 1 105 ? -14.302 -6.588 19.378 1.00 63.75 105 TRP A CA 1
ATOM 842 C C . TRP A 1 105 ? -15.132 -5.520 20.098 1.00 63.75 105 TRP A C 1
ATOM 844 O O . TRP A 1 105 ? -14.975 -5.326 21.304 1.00 63.75 105 TRP A O 1
ATOM 854 N N . ASN A 1 106 ? -16.089 -4.899 19.404 1.00 65.19 106 ASN A N 1
ATOM 855 C CA . ASN A 1 106 ? -16.952 -3.880 20.001 1.00 65.19 106 ASN A CA 1
ATOM 856 C C . ASN A 1 106 ? -17.841 -4.468 21.116 1.00 65.19 106 ASN A C 1
ATOM 858 O O . ASN A 1 106 ? -18.046 -3.833 22.149 1.00 65.19 106 ASN A O 1
ATOM 862 N N . GLY A 1 107 ? -18.282 -5.726 20.974 1.00 69.69 107 GLY A N 1
ATOM 863 C CA . GLY A 1 107 ? -18.971 -6.462 22.041 1.00 69.69 107 GLY A CA 1
ATOM 864 C C . GLY A 1 107 ? -18.111 -6.664 23.297 1.00 69.69 107 GLY A C 1
ATOM 865 O O . GLY A 1 107 ? -18.597 -6.472 24.414 1.00 69.69 107 GLY A O 1
ATOM 866 N N . LYS A 1 108 ? -16.815 -6.972 23.137 1.00 71.81 108 LYS A N 1
ATOM 867 C CA . LYS A 1 108 ? -15.870 -7.066 24.266 1.00 71.81 108 LYS A CA 1
ATOM 868 C C . LYS A 1 108 ? -15.654 -5.717 24.953 1.00 71.81 108 LYS A C 1
ATOM 870 O O . LYS A 1 108 ? -15.701 -5.661 26.179 1.00 71.81 108 LYS A O 1
ATOM 875 N N . ILE A 1 109 ? -15.467 -4.635 24.194 1.00 71.56 109 ILE A N 1
ATOM 876 C CA . ILE A 1 109 ? -15.308 -3.287 24.766 1.00 71.56 109 ILE A CA 1
ATOM 877 C C . ILE A 1 109 ? -16.564 -2.883 25.547 1.00 71.56 109 ILE A C 1
ATOM 879 O O . ILE A 1 109 ? -16.455 -2.357 26.655 1.00 71.56 109 ILE A O 1
ATOM 883 N N . HIS A 1 110 ? -17.758 -3.171 25.019 1.00 75.19 110 HIS A N 1
ATOM 884 C CA . HIS A 1 110 ? -19.013 -2.869 25.708 1.00 75.19 110 HIS A CA 1
ATOM 885 C C . HIS A 1 110 ? -19.136 -3.622 27.040 1.00 75.19 110 HIS A C 1
ATOM 887 O O . HIS A 1 110 ? -19.509 -3.022 28.049 1.00 75.19 110 HIS A O 1
ATOM 893 N N . ALA A 1 111 ? -18.749 -4.902 27.072 1.00 74.50 111 ALA A N 1
ATOM 894 C CA . ALA A 1 111 ? -18.731 -5.707 28.293 1.00 74.50 111 ALA A CA 1
ATOM 895 C C . ALA A 1 111 ? -17.742 -5.160 29.338 1.00 74.50 111 ALA A C 1
ATOM 897 O O . ALA A 1 111 ? -18.090 -5.037 30.512 1.00 74.50 111 ALA A O 1
ATOM 898 N N . VAL A 1 112 ? -16.539 -4.756 28.914 1.00 78.38 112 VAL A N 1
ATOM 899 C CA . VAL A 1 112 ? -15.539 -4.135 29.801 1.00 78.38 112 VAL A CA 1
ATOM 900 C C . VAL A 1 112 ? -16.049 -2.800 30.354 1.00 78.38 112 VAL A C 1
ATOM 902 O O . VAL A 1 112 ? -15.939 -2.542 31.552 1.00 78.38 112 VAL A O 1
ATOM 905 N N . LYS A 1 113 ? -16.681 -1.968 29.521 1.00 82.19 113 LYS A N 1
ATOM 906 C CA . LYS A 1 113 ? -17.251 -0.676 29.935 1.00 82.19 113 LYS A CA 1
ATOM 907 C C . LYS A 1 113 ? -18.395 -0.849 30.945 1.00 82.19 113 LYS A C 1
ATOM 909 O O . LYS A 1 113 ? -18.464 -0.111 31.931 1.00 82.19 113 LYS A O 1
ATOM 914 N N . LEU A 1 114 ? -19.252 -1.855 30.748 1.00 82.56 114 LEU A N 1
ATOM 915 C CA . LEU A 1 114 ? -20.291 -2.266 31.701 1.00 82.56 114 LEU A CA 1
ATOM 916 C C . LEU A 1 114 ? -19.689 -2.734 33.029 1.00 82.56 114 LEU A C 1
ATOM 918 O O . LEU A 1 114 ? -20.149 -2.312 34.090 1.00 82.56 114 LEU A O 1
ATOM 922 N N . PHE A 1 115 ? -18.629 -3.541 32.977 1.00 80.50 115 PHE A N 1
ATOM 923 C CA . PHE A 1 115 ? -17.948 -4.047 34.165 1.00 80.50 115 PHE A CA 1
ATOM 924 C C . PHE A 1 115 ? -17.307 -2.924 34.994 1.00 80.50 115 PHE A C 1
ATOM 926 O O . PHE A 1 115 ? -17.522 -2.850 36.204 1.00 80.50 115 PHE A O 1
ATOM 933 N N . ILE A 1 116 ? -16.608 -1.985 34.348 1.00 80.62 116 ILE A N 1
ATOM 934 C CA . ILE A 1 116 ? -16.021 -0.808 35.011 1.00 80.62 116 ILE A CA 1
ATOM 935 C C . ILE A 1 116 ? -17.117 0.061 35.646 1.00 80.62 116 ILE A C 1
ATOM 937 O O . ILE A 1 116 ? -17.000 0.472 36.802 1.00 80.62 116 ILE A O 1
ATOM 941 N N . THR A 1 117 ? -18.220 0.293 34.928 1.00 86.25 117 THR A N 1
ATOM 942 C CA . THR A 1 117 ? -19.360 1.078 35.434 1.00 86.25 117 THR A CA 1
ATOM 943 C C . THR A 1 117 ? -20.016 0.402 36.643 1.00 86.25 117 THR A C 1
ATOM 945 O O . THR A 1 117 ? -20.389 1.067 37.614 1.00 86.25 117 THR A O 1
ATOM 948 N N . TYR A 1 118 ? -20.135 -0.927 36.612 1.00 82.38 118 TYR A N 1
ATOM 949 C CA . TYR A 1 118 ? -20.680 -1.716 37.710 1.00 82.38 118 TYR A CA 1
ATOM 950 C C . TYR A 1 118 ? -19.789 -1.649 38.957 1.00 82.38 118 TYR A C 1
ATOM 952 O O . TYR A 1 118 ? -20.282 -1.330 40.042 1.00 82.38 118 TYR A O 1
ATOM 960 N N . ILE A 1 119 ? -18.473 -1.847 38.809 1.00 80.75 119 ILE A N 1
ATOM 961 C CA . ILE A 1 119 ? -17.510 -1.709 39.913 1.00 80.75 119 ILE A CA 1
ATOM 962 C C . ILE A 1 119 ? -17.559 -0.298 40.511 1.00 80.75 119 ILE A C 1
ATOM 964 O O . ILE A 1 119 ? -17.619 -0.153 41.735 1.00 80.75 119 ILE A O 1
ATOM 968 N N . GLY A 1 120 ? -17.605 0.740 39.669 1.00 79.81 120 GLY A N 1
ATOM 969 C CA . GLY A 1 120 ? -17.716 2.129 40.117 1.00 79.81 120 GLY A CA 1
ATOM 970 C C . GLY A 1 120 ? -18.953 2.374 40.988 1.00 79.81 120 GLY A C 1
ATOM 971 O O . GLY A 1 120 ? -18.842 2.928 42.084 1.00 79.81 120 GLY A O 1
ATOM 972 N N . LYS A 1 121 ? -20.129 1.885 40.567 1.00 80.94 121 LYS A N 1
ATOM 973 C CA . LYS A 1 121 ? -21.372 1.993 41.356 1.00 80.94 121 LYS A CA 1
ATOM 974 C C . LYS A 1 121 ? -21.294 1.249 42.690 1.00 80.94 121 LYS A C 1
ATOM 976 O O . LYS A 1 121 ? -21.758 1.769 43.706 1.00 80.94 121 LYS A O 1
ATOM 981 N N . VAL A 1 122 ? -20.711 0.050 42.711 1.00 80.31 122 VAL A N 1
ATOM 982 C CA . VAL A 1 122 ? -20.560 -0.743 43.943 1.00 80.31 122 VAL A CA 1
ATOM 983 C C . VAL A 1 122 ? -19.624 -0.046 44.935 1.00 80.31 122 VAL A C 1
ATOM 985 O O . VAL A 1 122 ? -19.936 0.023 46.127 1.00 80.31 122 VAL A O 1
ATOM 988 N N . SER A 1 123 ? -18.517 0.520 44.451 1.00 76.25 123 SER A N 1
ATOM 989 C CA . SER A 1 123 ? -17.551 1.241 45.285 1.00 76.25 123 SER A CA 1
ATOM 990 C C . SER A 1 123 ? -18.155 2.514 45.897 1.00 76.25 123 SER A C 1
ATOM 992 O O . SER A 1 123 ? -18.077 2.722 47.110 1.00 76.25 123 SER A O 1
ATOM 994 N N . LEU A 1 124 ? -18.883 3.308 45.099 1.00 76.50 124 LEU A N 1
ATOM 995 C CA . LEU A 1 124 ? -19.590 4.505 45.576 1.00 76.50 124 LEU A CA 1
ATOM 996 C C . LEU A 1 124 ? -20.655 4.177 46.631 1.00 76.50 124 LEU A C 1
ATOM 998 O O . LEU A 1 124 ? -20.787 4.889 47.630 1.00 76.50 124 LEU A O 1
ATOM 1002 N N . LYS A 1 125 ? -21.384 3.068 46.459 1.00 79.75 125 LYS A N 1
ATOM 1003 C CA . LYS A 1 125 ? -22.386 2.624 47.437 1.00 79.75 125 LYS A CA 1
ATOM 1004 C C . LYS A 1 125 ? -21.741 2.224 48.769 1.00 79.75 125 LYS A C 1
ATOM 1006 O O . LYS A 1 125 ? -22.261 2.587 49.823 1.00 79.75 125 LYS A O 1
ATOM 1011 N N . LYS A 1 126 ? -20.591 1.537 48.748 1.00 78.12 126 LYS A N 1
ATOM 1012 C CA . LYS A 1 126 ? -19.837 1.202 49.972 1.00 78.12 126 LYS A CA 1
ATOM 1013 C C . LYS A 1 126 ? -19.318 2.452 50.692 1.00 78.12 126 LYS A C 1
ATOM 1015 O O . LYS A 1 126 ? -19.463 2.539 51.910 1.00 78.12 126 LYS A O 1
ATOM 1020 N N . LEU A 1 127 ? -18.788 3.430 49.953 1.00 74.25 127 LEU A N 1
ATOM 1021 C CA . LEU A 1 127 ? -18.314 4.709 50.501 1.00 74.25 127 LEU A CA 1
ATOM 1022 C C . LEU A 1 127 ? -19.442 5.527 51.144 1.00 74.25 127 LEU A C 1
ATOM 1024 O O . LEU A 1 127 ? -19.280 6.024 52.256 1.00 74.25 127 LEU A O 1
ATOM 1028 N N . SER A 1 128 ? -20.609 5.607 50.499 1.00 81.56 128 SER A N 1
ATOM 1029 C CA . SER A 1 128 ? -21.799 6.269 51.054 1.00 81.56 128 SER A CA 1
ATOM 1030 C C . SER A 1 128 ? -22.234 5.650 52.391 1.00 81.56 128 SER A C 1
ATOM 1032 O O . SER A 1 128 ? -22.460 6.363 53.373 1.00 81.56 128 SER A O 1
ATOM 1034 N N . ILE A 1 129 ? -22.280 4.315 52.464 1.00 83.69 129 ILE A N 1
ATOM 1035 C CA . ILE A 1 129 ? -22.662 3.596 53.685 1.00 83.69 129 ILE A CA 1
ATOM 1036 C C . ILE A 1 129 ? -21.627 3.821 54.795 1.00 83.69 129 ILE A C 1
ATOM 1038 O O . ILE A 1 129 ? -22.015 4.106 55.931 1.00 83.69 129 ILE A O 1
ATOM 1042 N N . ALA A 1 130 ? -20.331 3.739 54.482 1.00 79.06 130 ALA A N 1
ATOM 1043 C CA . ALA A 1 130 ? -19.258 3.979 55.447 1.00 79.06 130 ALA A CA 1
ATOM 1044 C C . ALA A 1 130 ? -19.321 5.404 56.020 1.00 79.06 130 ALA A C 1
ATOM 1046 O O . ALA A 1 130 ? -19.311 5.580 57.239 1.00 79.06 130 ALA A O 1
ATOM 1047 N N . ASN A 1 131 ? -19.504 6.408 55.159 1.00 81.00 131 ASN A N 1
ATOM 1048 C CA . ASN A 1 131 ? -19.579 7.807 55.575 1.00 81.00 131 ASN A CA 1
ATOM 1049 C C . ASN A 1 131 ? -20.820 8.085 56.450 1.00 81.00 131 ASN A C 1
ATOM 1051 O O . ASN A 1 131 ? -20.748 8.796 57.452 1.00 81.00 131 ASN A O 1
ATOM 1055 N N . SER A 1 132 ? -21.954 7.436 56.151 1.00 84.38 132 SER A N 1
ATOM 1056 C CA . SER A 1 132 ? -23.161 7.529 56.986 1.00 84.38 132 SER A CA 1
ATOM 1057 C C . SER A 1 132 ? -22.965 6.958 58.401 1.00 84.38 132 SER A C 1
ATOM 1059 O O . SER A 1 132 ? -23.503 7.507 59.365 1.00 84.38 132 SER A O 1
ATOM 1061 N N . LYS A 1 133 ? -22.171 5.885 58.549 1.00 83.00 133 LYS A N 1
ATOM 1062 C CA . LYS A 1 133 ? -21.866 5.273 59.853 1.00 83.00 133 LYS A CA 1
ATOM 1063 C C . LYS A 1 133 ? -20.926 6.145 60.681 1.00 83.00 133 LYS A C 1
ATOM 1065 O O . LYS A 1 133 ? -21.202 6.357 61.858 1.00 83.00 133 LYS A O 1
ATOM 1070 N N . VAL A 1 134 ? -19.876 6.696 60.068 1.00 83.56 134 VAL A N 1
ATOM 1071 C CA . VAL A 1 134 ? -18.936 7.613 60.739 1.00 83.56 134 VAL A CA 1
ATOM 1072 C C . VAL A 1 134 ? -19.666 8.853 61.259 1.00 83.56 134 VAL A C 1
ATOM 1074 O O . VAL A 1 134 ? -19.508 9.222 62.421 1.00 83.56 134 VAL A O 1
ATOM 1077 N N . ARG A 1 135 ? -20.557 9.443 60.450 1.00 83.31 135 ARG A N 1
ATOM 1078 C CA . ARG A 1 135 ? -21.351 10.614 60.857 1.00 83.31 135 ARG A CA 1
ATOM 1079 C C . ARG A 1 135 ? -22.271 10.324 62.048 1.00 83.31 135 ARG A C 1
ATOM 1081 O O . ARG A 1 135 ? -22.400 11.156 62.942 1.00 83.31 135 ARG A O 1
ATOM 1088 N N . LYS A 1 136 ? -22.890 9.137 62.086 1.00 84.56 136 LYS A N 1
ATOM 1089 C CA . LYS A 1 136 ? -23.715 8.698 63.226 1.00 84.56 136 LYS A CA 1
ATOM 1090 C C . LYS A 1 136 ? -22.883 8.471 64.492 1.00 84.56 136 LYS A C 1
ATOM 1092 O O . LYS A 1 136 ? -23.336 8.842 65.569 1.00 84.56 136 LYS A O 1
ATOM 1097 N N . ALA A 1 137 ? -21.681 7.903 64.372 1.00 82.75 137 ALA A N 1
ATOM 1098 C CA . ALA A 1 137 ? -20.778 7.705 65.507 1.00 82.75 137 ALA A CA 1
ATOM 1099 C C . ALA A 1 137 ? -20.291 9.041 66.098 1.00 82.75 137 ALA A C 1
ATOM 1101 O O . ALA A 1 137 ? -20.308 9.209 67.313 1.00 82.75 137 ALA A O 1
ATOM 1102 N N . PHE A 1 138 ? -19.949 10.013 65.246 1.00 81.12 138 PHE A N 1
ATOM 1103 C CA . PHE A 1 138 ? -19.493 11.339 65.675 1.00 81.12 138 PHE A CA 1
ATOM 1104 C C . PHE A 1 138 ? -20.581 12.148 66.402 1.00 81.12 138 PHE A C 1
ATOM 1106 O O . PHE A 1 138 ? -20.311 12.784 67.414 1.00 81.12 138 PHE A O 1
ATOM 1113 N N . ASN A 1 139 ? -21.835 12.097 65.936 1.00 82.38 139 ASN A N 1
ATOM 1114 C CA . ASN A 1 139 ? -22.939 12.774 66.629 1.00 82.38 139 ASN A CA 1
ATOM 1115 C C . ASN A 1 139 ? -23.280 12.127 67.980 1.00 82.38 139 ASN A C 1
ATOM 1117 O O . ASN A 1 139 ? -23.736 12.823 68.880 1.00 82.38 139 ASN A O 1
ATOM 1121 N N . LYS A 1 140 ? -23.045 10.818 68.139 1.00 79.31 140 LYS A N 1
ATOM 1122 C CA . LYS A 1 140 ? -23.307 10.100 69.392 1.00 79.31 140 LYS A CA 1
ATOM 1123 C C . LYS A 1 140 ? -22.277 10.403 70.489 1.00 79.31 140 LYS A C 1
ATOM 1125 O O . LYS A 1 140 ? -22.611 10.243 71.648 1.00 79.31 140 LYS A O 1
ATOM 1130 N N . SER A 1 141 ? -21.059 10.839 70.150 1.00 75.44 141 SER A N 1
ATOM 1131 C CA . SER A 1 141 ? -20.037 11.209 71.149 1.00 75.44 141 SER A CA 1
ATOM 1132 C C . SER A 1 141 ? -20.109 12.672 71.604 1.00 75.44 141 SER A C 1
ATOM 1134 O O . SER A 1 141 ? -19.329 13.075 72.461 1.00 75.44 141 SER A O 1
ATOM 1136 N N . LYS A 1 142 ? -20.964 13.489 70.973 1.00 70.75 142 LYS A N 1
ATOM 1137 C CA . LYS A 1 142 ? -21.209 14.897 71.335 1.00 70.75 142 LYS A CA 1
ATOM 1138 C C . LYS A 1 142 ? -22.458 15.093 72.203 1.00 70.75 142 LYS A C 1
ATOM 1140 O O . LYS A 1 142 ? -22.715 16.221 72.615 1.00 70.75 142 LYS A O 1
ATOM 1145 N N . SER A 1 143 ? -23.227 14.028 72.420 1.00 62.97 143 SER A N 1
ATOM 1146 C CA . SER A 1 143 ? -24.371 13.956 73.334 1.00 62.97 143 SER A CA 1
ATOM 1147 C C . SER A 1 143 ? -23.981 13.174 74.574 1.00 62.97 143 SER A C 1
ATOM 1149 O O . SER A 1 143 ? -24.690 13.379 75.580 1.00 62.97 143 SER A O 1
#

Radius of gyration: 30.07 Å; chains: 1; bounding box: 48×25×101 Å

Foldseek 3Di:
DDPVVVVVVLVVQLVVQLVVLLVQLVVCCVVVVDLVVSLVVSLVSLVVSLVVSLVVQCVVVVVPDPVSNVVVNVVSVVSSVVSSVVSVVVSVVCVVVSVVVVVVVVVVVVVVVVVVVVVVVVVVVVVVVVVVVVVVVVVVVVD

Sequence (143 aa):
MSAEVAIVIFILFMIFAFFVSYFSALYMIDVMGLFEPNVFVATMINLLQGTSAIFIWFLYSIKISETLFFDGLLFGLTLLIVSEISLIVLLFADREKVKGYMKKWNGKIHAVKLFITYIGKVSLKKLSIANSKVRKAFNKSKS

Secondary structure (DSSP, 8-state):
--HHHHHHHHHHHHHHHHHHHHHHHHHHHHHH--HHHHHHHHHHHHHHHHHHHHHHHHHHHTTT-HHHHHHHHHHHHHHHHHHHHHHHHHHHHHHHHHHHHHHHHHHHHHHHHHHHHHHHHHHHHHHHHHHHHHHHHHHHT--